Protein AF-A0A539CRR5-F1 (afdb_monomer_lite)

Sequence (162 aa):
MGPRPGDHMVDWEDTEATISNLICDEVAFLRNACMSGNAELRLIEVQRSRAKYGMLNEAQELVEVQASLKAKIAEIHRLEGQLALLRSGQPAKVDRPLHTRQRRTLLTIIAALCAHAGIDYKARGAAQRIRSAAELVGAPIDDDTIDKVLKEIPDALETRMK

pLDDT: mean 81.06, std 13.87, range [52.41, 96.0]

Structure (mmCIF, N/CA/C/O backbone):
data_AF-A0A539CRR5-F1
#
_entry.id   AF-A0A539CRR5-F1
#
loop_
_atom_site.group_PDB
_atom_site.id
_atom_site.type_symbol
_atom_site.label_atom_id
_atom_site.label_alt_id
_atom_site.label_comp_id
_atom_site.label_asym_id
_atom_site.label_entity_id
_atom_site.label_seq_id
_atom_site.pdbx_PDB_ins_code
_atom_site.Cartn_x
_atom_site.Cartn_y
_atom_site.Cartn_z
_atom_site.occupancy
_atom_site.B_iso_or_equiv
_atom_site.auth_seq_id
_atom_site.auth_comp_id
_atom_site.auth_asym_id
_atom_site.auth_atom_id
_atom_site.pdbx_PDB_model_num
ATOM 1 N N . MET A 1 1 ? 54.367 -35.054 -33.339 1.00 55.84 1 MET A N 1
ATOM 2 C CA . MET A 1 1 ? 54.805 -34.719 -34.710 1.00 55.84 1 MET A CA 1
ATOM 3 C C . MET A 1 1 ? 54.190 -33.375 -35.045 1.00 55.84 1 MET A C 1
ATOM 5 O O . MET A 1 1 ? 52.974 -33.282 -34.985 1.00 55.84 1 MET A O 1
ATOM 9 N N . GLY A 1 2 ? 55.005 -32.338 -35.247 1.00 71.00 2 GLY A N 1
ATOM 10 C CA . GLY A 1 2 ? 54.516 -31.026 -35.687 1.00 71.00 2 GLY A CA 1
ATOM 11 C C . GLY A 1 2 ? 54.256 -31.008 -37.198 1.00 71.00 2 GLY A C 1
ATOM 12 O O . GLY A 1 2 ? 54.746 -31.915 -37.881 1.00 71.00 2 GLY A O 1
ATOM 13 N N . PRO A 1 3 ? 53.498 -30.018 -37.704 1.00 70.25 3 PRO A N 1
ATOM 14 C CA . PRO A 1 3 ? 53.257 -29.866 -39.136 1.00 70.25 3 PRO A CA 1
ATOM 15 C C . PRO A 1 3 ? 54.593 -29.760 -39.875 1.00 70.25 3 PRO A C 1
ATOM 17 O O . PRO A 1 3 ? 55.529 -29.093 -39.418 1.00 70.25 3 PRO A O 1
ATOM 20 N N . ARG A 1 4 ? 54.717 -30.494 -40.982 1.00 77.81 4 ARG A N 1
ATOM 21 C CA . ARG A 1 4 ? 55.908 -30.435 -41.827 1.00 77.81 4 ARG A CA 1
ATOM 22 C C . ARG A 1 4 ? 55.893 -29.107 -42.587 1.00 77.81 4 ARG A C 1
ATOM 24 O O . ARG A 1 4 ? 54.821 -28.613 -42.910 1.00 77.81 4 ARG A O 1
ATOM 31 N N . PRO A 1 5 ? 57.059 -28.539 -42.933 1.00 68.12 5 PRO A N 1
ATOM 32 C CA . PRO A 1 5 ? 57.128 -27.258 -43.640 1.00 68.12 5 PRO A CA 1
ATOM 33 C C . PRO A 1 5 ? 56.288 -27.174 -44.929 1.00 68.12 5 PRO A C 1
ATOM 35 O O . PRO A 1 5 ? 55.884 -26.082 -45.305 1.00 68.12 5 PRO A O 1
ATOM 38 N N . GLY A 1 6 ? 56.002 -28.307 -45.585 1.00 72.06 6 GLY A N 1
ATOM 39 C CA . GLY A 1 6 ? 55.122 -28.364 -46.758 1.00 72.06 6 GLY A CA 1
ATOM 40 C C . GLY A 1 6 ? 53.623 -28.284 -46.446 1.00 72.06 6 GLY A C 1
ATOM 41 O O . GLY A 1 6 ? 52.868 -27.838 -47.300 1.00 72.06 6 GLY A O 1
ATOM 42 N N . ASP A 1 7 ? 53.193 -28.644 -45.234 1.00 74.50 7 ASP A N 1
ATOM 43 C CA . ASP A 1 7 ? 51.773 -28.672 -44.852 1.00 74.50 7 ASP A CA 1
ATOM 44 C C . ASP A 1 7 ? 51.190 -27.244 -44.816 1.00 74.50 7 ASP A C 1
ATOM 46 O O . ASP A 1 7 ? 50.080 -27.004 -45.272 1.00 74.50 7 ASP A O 1
ATOM 50 N N . HIS A 1 8 ? 51.990 -26.259 -44.390 1.00 74.50 8 HIS A N 1
ATOM 51 C CA . HIS A 1 8 ? 51.596 -24.845 -44.394 1.00 74.50 8 HIS A CA 1
ATOM 52 C C . HIS A 1 8 ? 51.464 -24.238 -45.796 1.00 74.50 8 HIS A C 1
ATOM 54 O O . HIS A 1 8 ? 50.745 -23.256 -45.968 1.00 74.50 8 HIS A O 1
ATOM 60 N N . MET A 1 9 ? 52.178 -24.784 -46.784 1.00 74.31 9 MET A N 1
ATOM 61 C CA . MET A 1 9 ? 52.094 -24.312 -48.166 1.00 74.31 9 MET A CA 1
ATOM 62 C C . MET A 1 9 ? 50.816 -24.826 -48.825 1.00 74.31 9 MET A C 1
ATOM 64 O O . MET A 1 9 ? 50.134 -24.054 -49.485 1.00 74.31 9 MET A O 1
ATOM 68 N N . VAL A 1 10 ? 50.442 -26.078 -48.544 1.00 76.44 10 VAL A N 1
ATOM 69 C CA . VAL A 1 10 ? 49.169 -26.665 -48.986 1.00 76.44 10 VAL A CA 1
ATOM 70 C C . VAL A 1 10 ? 47.980 -25.920 -48.374 1.00 76.44 10 VAL A C 1
ATOM 72 O O . VAL A 1 10 ? 47.079 -25.523 -49.102 1.00 76.44 10 VAL A O 1
ATOM 75 N N . ASP A 1 11 ? 48.015 -25.623 -47.070 1.00 81.00 11 ASP A N 1
ATOM 76 C CA . ASP A 1 11 ? 46.954 -24.844 -46.411 1.00 81.00 11 ASP A CA 1
ATOM 77 C C . ASP A 1 11 ? 46.785 -23.448 -47.036 1.00 81.00 11 ASP A C 1
ATOM 79 O O . ASP A 1 11 ? 45.669 -22.937 -47.177 1.00 81.00 11 ASP A O 1
ATOM 83 N N . TRP A 1 12 ? 47.898 -22.808 -47.404 1.00 85.38 12 TRP A N 1
ATOM 84 C CA . TRP A 1 12 ? 47.876 -21.504 -48.055 1.00 85.38 12 TRP A CA 1
ATOM 85 C C . TRP A 1 12 ? 47.351 -21.593 -49.491 1.00 85.38 12 TRP A C 1
ATOM 87 O O . TRP A 1 12 ? 46.499 -20.786 -49.852 1.00 85.38 12 TRP A O 1
ATOM 97 N N . GLU A 1 13 ? 47.789 -22.583 -50.271 1.00 86.94 13 GLU A N 1
ATOM 98 C CA . GLU A 1 13 ? 47.313 -22.836 -51.637 1.00 86.94 13 GLU A CA 1
ATOM 99 C C . GLU A 1 13 ? 45.807 -23.136 -51.660 1.00 86.94 13 GLU A C 1
ATOM 101 O O . GLU A 1 13 ? 45.076 -22.573 -52.475 1.00 86.94 13 GLU A O 1
ATOM 106 N N . ASP A 1 14 ? 45.309 -23.938 -50.718 1.00 87.81 14 ASP A N 1
ATOM 107 C CA . ASP A 1 14 ? 43.881 -24.240 -50.585 1.00 87.81 14 ASP A CA 1
ATOM 108 C C . ASP A 1 14 ? 43.073 -22.999 -50.179 1.00 87.81 14 ASP A C 1
ATOM 110 O O . ASP A 1 14 ? 41.966 -22.755 -50.678 1.00 87.81 14 ASP A O 1
ATOM 114 N N . THR A 1 15 ? 43.633 -22.174 -49.291 1.00 87.44 15 THR A N 1
ATOM 115 C CA . THR A 1 15 ? 43.010 -20.911 -48.881 1.00 87.44 15 THR A CA 1
ATOM 116 C C . THR A 1 15 ? 42.986 -19.912 -50.037 1.00 87.44 15 THR A C 1
ATOM 118 O O . THR A 1 15 ? 41.960 -19.275 -50.279 1.00 87.44 15 THR A O 1
ATOM 121 N N . GLU A 1 16 ? 44.080 -19.796 -50.788 1.00 92.00 16 GLU A N 1
ATOM 122 C CA . GLU A 1 16 ? 44.180 -18.930 -51.961 1.00 92.00 16 GLU A CA 1
ATOM 123 C C . GLU A 1 16 ? 43.221 -19.390 -53.063 1.00 92.00 16 GLU A C 1
ATOM 125 O O . GLU A 1 16 ? 42.474 -18.572 -53.602 1.00 92.00 16 GLU A O 1
ATOM 130 N N . ALA A 1 17 ? 43.142 -20.696 -53.333 1.00 90.38 17 ALA A N 1
ATOM 131 C CA . ALA A 1 17 ? 42.183 -21.269 -54.271 1.00 90.38 17 ALA A CA 1
ATOM 132 C C . ALA A 1 17 ? 40.736 -20.993 -53.840 1.00 90.38 17 ALA A C 1
ATOM 134 O O . ALA A 1 17 ? 39.897 -20.619 -54.663 1.00 90.38 17 ALA A O 1
ATOM 135 N N . THR A 1 18 ? 40.441 -21.103 -52.543 1.00 91.31 18 THR A N 1
ATOM 136 C CA . THR A 1 18 ? 39.111 -20.809 -51.993 1.00 91.31 18 THR A CA 1
ATOM 137 C C . THR A 1 18 ? 38.743 -19.336 -52.160 1.00 91.31 18 THR A C 1
ATOM 139 O O . THR A 1 18 ? 37.645 -19.019 -52.620 1.00 91.31 18 THR A O 1
ATOM 142 N N . ILE A 1 19 ? 39.662 -18.425 -51.834 1.00 85.81 19 ILE A N 1
ATOM 143 C CA . ILE A 1 19 ? 39.460 -16.982 -52.004 1.00 85.81 19 ILE A CA 1
ATOM 144 C C . ILE A 1 19 ? 39.291 -16.638 -53.487 1.00 85.81 19 ILE A C 1
ATOM 146 O O . ILE A 1 19 ? 38.392 -15.877 -53.841 1.00 85.81 19 ILE A O 1
ATOM 150 N N . SER A 1 20 ? 40.115 -17.221 -54.356 1.00 90.88 20 SER A N 1
ATOM 151 C CA . SER A 1 20 ? 40.065 -16.989 -55.799 1.00 90.88 20 SER A CA 1
ATOM 152 C C . SER A 1 20 ? 38.723 -17.431 -56.389 1.00 90.88 20 SER A C 1
ATOM 154 O O . SER A 1 20 ? 38.073 -16.654 -57.087 1.00 90.88 20 SER A O 1
ATOM 156 N N . ASN A 1 21 ? 38.233 -18.616 -56.009 1.00 89.38 21 ASN A N 1
ATOM 157 C CA . ASN A 1 21 ? 36.915 -19.103 -56.421 1.00 89.38 21 ASN A CA 1
ATOM 158 C C . AS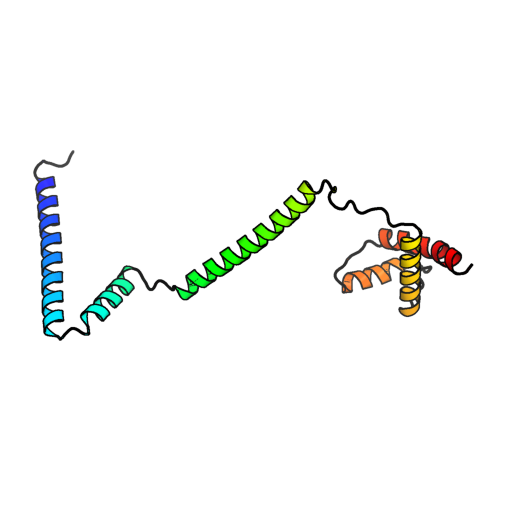N A 1 21 ? 35.782 -18.18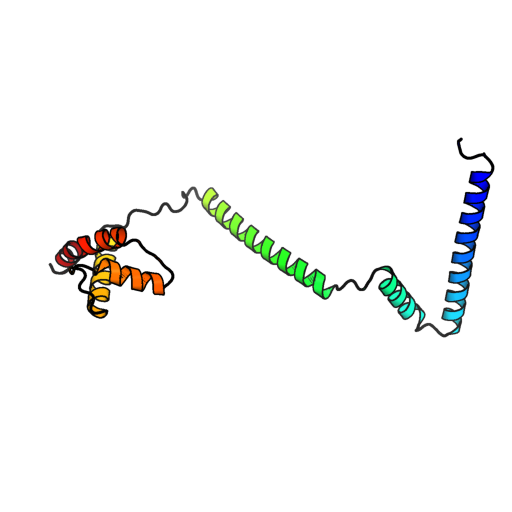9 -55.927 1.00 89.38 21 ASN A C 1
ATOM 160 O O . ASN A 1 21 ? 34.909 -17.826 -56.712 1.00 89.38 21 ASN A O 1
ATOM 164 N N . LEU A 1 22 ? 35.831 -17.735 -54.669 1.00 86.62 22 LEU A N 1
ATOM 165 C CA . LEU A 1 22 ? 34.843 -16.795 -54.121 1.00 86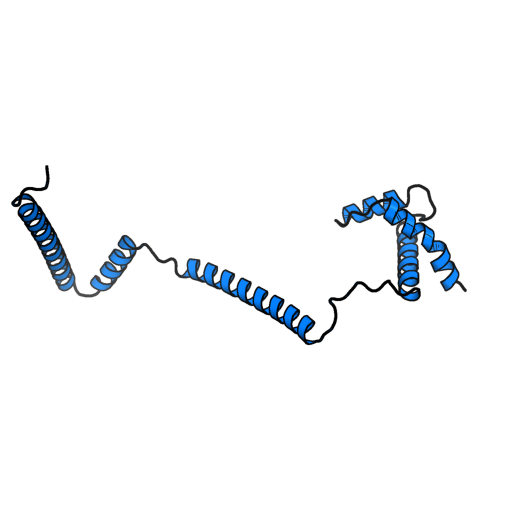.62 22 LEU A CA 1
ATOM 166 C C . LEU A 1 22 ? 34.809 -15.467 -54.889 1.00 86.62 22 LEU A C 1
ATOM 168 O O . LEU A 1 22 ? 33.735 -14.920 -55.138 1.00 86.62 22 LEU A O 1
ATOM 172 N N . ILE A 1 23 ? 35.975 -14.946 -55.275 1.00 85.06 23 ILE A N 1
ATOM 173 C CA . ILE A 1 23 ? 36.074 -13.715 -56.065 1.00 85.06 23 ILE A CA 1
ATOM 174 C C . ILE A 1 23 ? 35.528 -13.945 -57.477 1.00 85.06 23 ILE A C 1
ATOM 176 O O . ILE A 1 23 ? 34.786 -13.104 -57.986 1.00 85.06 23 ILE A O 1
ATOM 180 N N . CYS A 1 24 ? 35.857 -15.072 -58.111 1.00 86.00 24 CYS A N 1
ATOM 181 C CA . CYS A 1 24 ? 35.342 -15.418 -59.434 1.00 86.00 24 CYS A CA 1
ATOM 182 C C . CYS A 1 24 ? 33.814 -15.550 -59.442 1.00 86.00 24 CYS A C 1
ATOM 184 O O . CYS A 1 24 ? 33.170 -14.999 -60.340 1.00 86.00 24 CYS A O 1
ATOM 186 N N . ASP A 1 25 ? 33.236 -16.196 -58.430 1.00 83.62 25 ASP A N 1
ATOM 187 C CA . ASP A 1 25 ? 31.786 -16.332 -58.274 1.00 83.62 25 ASP A CA 1
ATOM 188 C C . ASP A 1 25 ? 31.111 -14.968 -58.072 1.00 83.62 25 ASP A C 1
ATOM 190 O O . ASP A 1 25 ? 30.109 -14.665 -58.725 1.00 83.62 25 ASP A O 1
ATOM 194 N N . GLU A 1 26 ? 31.686 -14.103 -57.230 1.00 78.69 26 GLU A N 1
ATOM 195 C CA . GLU A 1 26 ? 31.164 -12.755 -56.987 1.00 78.69 26 GLU A CA 1
ATOM 196 C C . GLU A 1 26 ? 31.232 -11.886 -58.254 1.00 78.69 26 GLU A C 1
ATOM 198 O O . GLU A 1 26 ? 30.270 -11.196 -58.593 1.00 78.69 26 GLU A O 1
ATOM 203 N N . VAL A 1 27 ? 32.331 -11.950 -59.013 1.00 80.31 27 VAL A N 1
ATOM 204 C CA . VAL A 1 27 ? 32.485 -11.202 -60.272 1.00 80.31 27 VAL A CA 1
ATOM 205 C C . VAL A 1 27 ? 31.520 -11.710 -61.345 1.00 80.31 27 VAL A C 1
ATOM 207 O O . VAL A 1 27 ? 30.923 -10.899 -62.060 1.00 80.31 27 VAL A O 1
ATOM 210 N N . ALA A 1 28 ? 31.334 -13.027 -61.466 1.00 78.44 28 ALA A N 1
ATOM 211 C CA . ALA A 1 28 ? 30.376 -13.617 -62.399 1.00 78.44 28 ALA A CA 1
ATOM 212 C C . ALA A 1 28 ? 28.935 -13.217 -62.049 1.00 78.44 28 ALA A C 1
ATOM 214 O O . ALA A 1 28 ? 28.163 -12.825 -62.930 1.00 78.44 28 ALA A O 1
ATOM 215 N N . PHE A 1 29 ? 28.600 -13.242 -60.759 1.00 76.62 29 PHE A N 1
ATOM 216 C CA . PHE A 1 29 ? 27.315 -12.792 -60.242 1.00 76.62 29 PHE A CA 1
ATOM 217 C C . PHE A 1 29 ? 27.069 -11.304 -60.541 1.00 76.62 29 PHE A C 1
ATOM 219 O O . PHE A 1 29 ? 26.058 -10.961 -61.157 1.00 76.62 29 PHE A O 1
ATOM 226 N N . LEU A 1 30 ? 28.013 -10.421 -60.193 1.00 71.38 30 LEU A N 1
ATOM 227 C CA . LEU A 1 30 ? 27.899 -8.978 -60.431 1.00 71.38 30 LEU A CA 1
ATOM 228 C C . LEU A 1 30 ? 27.819 -8.643 -61.923 1.00 71.38 30 LEU A C 1
ATOM 230 O O . LEU A 1 30 ? 27.054 -7.765 -62.318 1.00 71.38 30 LEU A O 1
ATOM 234 N N . ARG A 1 31 ? 28.559 -9.360 -62.777 1.00 75.00 31 ARG A N 1
ATOM 235 C CA . ARG A 1 31 ? 28.482 -9.185 -64.232 1.00 75.00 31 ARG A CA 1
ATOM 236 C C . ARG A 1 31 ? 27.101 -9.568 -64.765 1.00 75.00 31 ARG A C 1
ATOM 238 O O . ARG A 1 31 ? 26.528 -8.789 -65.523 1.00 75.00 31 ARG A O 1
ATOM 245 N N . ASN A 1 32 ? 26.554 -10.713 -64.361 1.00 69.75 32 ASN A N 1
ATOM 246 C CA . ASN A 1 32 ? 25.208 -11.123 -64.771 1.00 69.75 32 ASN A CA 1
ATOM 247 C C . ASN A 1 32 ? 24.139 -10.136 -64.284 1.00 69.75 32 ASN A C 1
ATOM 249 O O . ASN A 1 32 ? 23.241 -9.782 -65.043 1.00 69.75 32 ASN A O 1
ATOM 253 N N . ALA A 1 33 ? 24.282 -9.627 -63.063 1.00 63.25 33 ALA A N 1
ATOM 254 C CA . ALA A 1 33 ? 23.349 -8.677 -62.472 1.00 63.25 33 ALA A CA 1
ATOM 255 C C . ALA A 1 33 ? 23.445 -7.256 -63.076 1.00 63.25 33 ALA A C 1
ATOM 257 O O . ALA A 1 33 ? 22.443 -6.550 -63.192 1.00 63.25 33 ALA A O 1
ATOM 258 N N . CYS A 1 34 ? 24.629 -6.832 -63.530 1.00 59.47 34 CYS A N 1
ATOM 259 C CA . CYS A 1 34 ? 24.789 -5.610 -64.325 1.00 59.47 34 CYS A CA 1
ATOM 260 C C . CYS A 1 34 ? 24.153 -5.746 -65.717 1.00 59.47 34 CYS A C 1
ATOM 262 O O . CYS A 1 34 ? 23.592 -4.780 -66.233 1.00 59.47 34 CYS A O 1
ATOM 264 N N . MET A 1 35 ? 24.215 -6.940 -66.314 1.00 64.56 35 MET A N 1
ATOM 265 C CA . MET A 1 35 ? 23.632 -7.224 -67.629 1.00 64.56 35 MET A CA 1
ATOM 266 C C . MET A 1 35 ? 22.098 -7.348 -67.597 1.00 64.56 35 MET A C 1
ATOM 268 O O . MET A 1 35 ? 21.465 -7.080 -68.615 1.00 64.56 35 MET A O 1
ATOM 272 N N . SER A 1 36 ? 21.487 -7.697 -66.456 1.00 63.53 36 SER A N 1
ATOM 273 C CA . SER A 1 36 ? 20.024 -7.811 -66.303 1.00 63.53 36 SER A CA 1
ATOM 274 C C . SER A 1 36 ? 19.303 -6.493 -65.977 1.00 63.53 36 SER A C 1
ATOM 276 O O . SER A 1 36 ? 18.077 -6.465 -65.914 1.00 63.53 36 SER A O 1
ATOM 278 N N . GLY A 1 37 ? 20.031 -5.376 -65.849 1.00 57.94 37 GLY A N 1
ATOM 279 C CA . GLY A 1 37 ? 19.443 -4.039 -65.728 1.00 57.94 37 GLY A CA 1
ATOM 280 C C . GLY A 1 37 ? 19.026 -3.656 -64.303 1.00 57.94 37 GLY A C 1
ATOM 281 O O . GLY A 1 37 ? 17.847 -3.618 -63.986 1.00 57.94 37 GLY A O 1
ATOM 282 N N . ASN A 1 38 ? 20.016 -3.308 -63.471 1.00 59.56 38 ASN A N 1
ATOM 283 C CA . ASN A 1 38 ? 20.057 -2.335 -62.353 1.00 59.56 38 ASN A CA 1
ATOM 284 C C . ASN A 1 38 ? 18.917 -2.171 -61.310 1.00 59.56 38 ASN A C 1
ATOM 286 O O . ASN A 1 38 ? 19.116 -1.426 -60.350 1.00 59.56 38 ASN A O 1
ATOM 290 N N . ALA A 1 39 ? 17.775 -2.851 -61.393 1.00 55.94 39 ALA A N 1
ATOM 291 C CA . ALA A 1 39 ? 16.751 -2.841 -60.340 1.00 55.94 39 ALA A CA 1
ATOM 292 C C . ALA A 1 39 ? 16.937 -3.992 -59.332 1.00 55.94 39 ALA A C 1
ATOM 294 O O . ALA A 1 39 ? 16.592 -3.861 -58.158 1.00 55.94 39 ALA A O 1
ATOM 295 N N . GLU A 1 40 ? 17.533 -5.103 -59.768 1.00 57.59 40 GLU A N 1
ATOM 296 C CA . GLU A 1 40 ? 17.636 -6.324 -58.963 1.00 57.59 40 GLU A CA 1
ATOM 297 C C . GLU A 1 40 ? 18.843 -6.346 -58.023 1.00 57.59 40 GLU A C 1
ATOM 299 O O . GLU A 1 40 ? 18.765 -6.974 -56.978 1.00 57.59 40 GLU A O 1
ATOM 304 N N . LEU A 1 41 ? 19.926 -5.615 -58.311 1.00 58.81 41 LEU A N 1
ATOM 305 C CA . LEU A 1 41 ? 21.149 -5.647 -57.491 1.00 58.81 41 LEU A CA 1
ATOM 306 C C . LEU A 1 41 ? 20.908 -5.232 -56.035 1.00 58.81 41 LEU A C 1
ATOM 308 O O . LEU A 1 41 ? 21.312 -5.945 -55.121 1.00 58.81 41 LEU A O 1
ATOM 312 N N . ARG A 1 42 ? 20.170 -4.137 -55.806 1.00 59.94 42 ARG A N 1
ATOM 313 C CA . ARG A 1 42 ? 19.782 -3.731 -54.443 1.00 59.94 42 ARG A CA 1
ATOM 31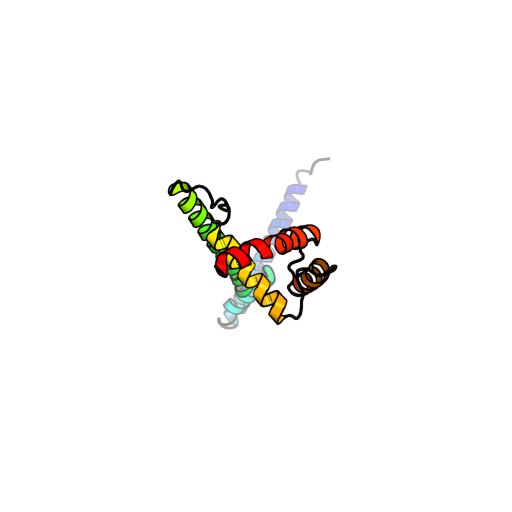4 C C . ARG A 1 42 ? 18.848 -4.746 -53.796 1.00 59.94 42 ARG A C 1
ATOM 316 O O . ARG A 1 42 ? 18.937 -4.978 -52.597 1.00 59.94 42 ARG A O 1
ATOM 323 N N . LEU A 1 43 ? 17.949 -5.347 -54.575 1.00 60.78 43 LEU A N 1
ATOM 324 C CA . LEU A 1 43 ? 17.014 -6.344 -54.067 1.00 60.78 43 LEU A CA 1
ATOM 325 C C . LEU A 1 43 ? 17.754 -7.621 -53.650 1.00 60.78 43 LEU A C 1
ATOM 327 O O . LEU A 1 43 ? 17.459 -8.168 -52.592 1.00 60.78 43 LEU A O 1
ATOM 331 N N . ILE A 1 44 ? 18.744 -8.053 -54.432 1.00 64.88 44 ILE A N 1
ATOM 332 C CA . ILE A 1 44 ? 19.553 -9.237 -54.152 1.00 64.88 44 ILE A CA 1
ATOM 333 C C . ILE A 1 44 ? 20.529 -8.969 -53.005 1.00 64.88 44 ILE A C 1
ATOM 335 O O . ILE A 1 44 ? 20.687 -9.827 -52.148 1.00 64.88 44 ILE A O 1
ATOM 339 N N . GLU A 1 45 ? 21.125 -7.781 -52.904 1.00 66.06 45 GLU A N 1
ATOM 340 C CA . GLU A 1 45 ? 21.960 -7.399 -51.757 1.00 66.06 45 GLU A CA 1
ATOM 341 C C . GLU A 1 45 ? 21.146 -7.353 -50.453 1.00 66.06 45 GLU A C 1
ATOM 343 O O . GLU A 1 45 ? 21.574 -7.886 -49.425 1.00 66.06 45 GLU A O 1
ATOM 348 N N . VAL A 1 46 ? 19.920 -6.821 -50.507 1.00 63.53 46 VAL A N 1
ATOM 349 C CA . VAL A 1 46 ? 18.958 -6.864 -49.395 1.00 63.53 46 VAL A CA 1
ATOM 350 C C . VAL A 1 46 ? 18.547 -8.303 -49.073 1.00 63.53 46 VAL A C 1
ATOM 352 O O . VAL A 1 46 ? 18.495 -8.671 -47.901 1.00 63.53 46 VAL A O 1
ATOM 355 N N . GLN A 1 47 ? 18.289 -9.150 -50.072 1.00 68.25 47 GLN A N 1
ATOM 356 C CA . GLN A 1 47 ? 17.935 -10.559 -49.865 1.00 68.25 47 GLN A CA 1
ATOM 357 C C . GLN A 1 47 ? 19.106 -11.390 -49.321 1.00 68.25 47 GLN A C 1
ATOM 359 O O . GLN A 1 47 ? 18.899 -12.194 -48.417 1.00 68.25 47 GLN A O 1
ATOM 364 N N . ARG A 1 48 ? 20.335 -11.165 -49.796 1.00 66.44 48 ARG A N 1
ATOM 365 C CA . ARG A 1 48 ? 21.567 -11.806 -49.309 1.00 66.44 48 ARG A CA 1
ATOM 366 C C . ARG A 1 48 ? 21.864 -11.377 -47.878 1.00 66.44 48 ARG A C 1
ATOM 368 O O . ARG A 1 48 ? 22.186 -12.222 -47.050 1.00 66.44 48 ARG A O 1
ATOM 375 N N . SER A 1 49 ? 21.685 -10.093 -47.566 1.00 63.28 49 SER A N 1
ATOM 376 C CA . SER A 1 49 ? 21.805 -9.572 -46.200 1.00 63.28 49 SER A CA 1
ATOM 377 C C . SER A 1 49 ? 20.751 -10.190 -45.275 1.00 63.28 49 SER A C 1
ATOM 379 O O . SER A 1 49 ? 21.096 -10.665 -44.196 1.00 63.28 49 SER A O 1
ATOM 381 N N . ARG A 1 50 ? 19.493 -10.300 -45.727 1.00 65.94 50 ARG A N 1
ATOM 382 C CA . ARG A 1 50 ? 18.410 -10.989 -44.998 1.00 65.94 50 ARG A CA 1
ATOM 383 C C . ARG A 1 50 ? 18.673 -12.482 -44.800 1.00 65.94 50 ARG A C 1
ATOM 385 O O . ARG A 1 50 ? 18.356 -13.010 -43.743 1.00 65.94 50 ARG A O 1
ATOM 392 N N . ALA A 1 51 ? 19.240 -13.165 -45.792 1.00 65.12 51 ALA A N 1
ATOM 393 C CA . ALA A 1 51 ? 19.556 -14.589 -45.705 1.00 65.12 51 ALA A CA 1
ATOM 394 C C . ALA A 1 51 ? 20.769 -14.864 -44.801 1.00 65.12 51 ALA A C 1
ATOM 396 O O . ALA A 1 51 ? 20.800 -15.877 -44.110 1.00 65.12 51 ALA A O 1
ATOM 397 N N . LYS A 1 52 ? 21.759 -13.960 -44.790 1.00 63.25 52 LYS A N 1
ATOM 398 C CA . LYS A 1 52 ? 23.002 -14.102 -44.019 1.00 63.25 52 LYS A CA 1
ATOM 399 C C . LYS A 1 52 ? 22.859 -13.685 -42.554 1.00 63.25 52 LYS A C 1
ATOM 401 O O . LYS A 1 52 ? 23.499 -14.289 -41.700 1.00 63.25 52 LYS A O 1
ATOM 406 N N . TYR A 1 53 ? 22.043 -12.671 -42.267 1.00 62.06 53 TYR A N 1
ATOM 407 C CA . TYR A 1 53 ? 21.922 -12.080 -40.928 1.00 62.06 53 TYR A CA 1
ATOM 408 C C . TYR A 1 53 ? 20.513 -12.186 -40.323 1.00 62.06 53 TYR A C 1
ATOM 410 O O . TYR A 1 53 ? 20.309 -11.777 -39.185 1.00 62.06 53 TYR A O 1
ATOM 418 N N . GLY A 1 54 ? 19.545 -12.755 -41.050 1.00 60.31 54 GLY A N 1
ATOM 419 C CA . GLY A 1 54 ? 18.132 -12.707 -40.674 1.00 60.31 54 GLY A CA 1
ATOM 420 C C . GLY A 1 54 ? 17.514 -11.325 -40.922 1.00 60.31 54 GLY A C 1
ATOM 421 O O . GLY A 1 54 ? 18.202 -10.339 -41.187 1.00 60.31 54 GLY A O 1
ATOM 422 N N . MET A 1 55 ? 16.184 -11.235 -40.858 1.00 56.78 55 MET A N 1
ATOM 423 C CA . MET A 1 55 ? 15.518 -9.940 -40.707 1.00 56.78 55 MET A CA 1
ATOM 424 C C . MET A 1 55 ? 15.756 -9.484 -39.268 1.00 56.78 55 MET A C 1
ATOM 426 O O . MET A 1 55 ? 15.245 -10.127 -38.351 1.00 56.78 55 MET A O 1
ATOM 430 N N . LEU A 1 56 ? 16.480 -8.381 -39.059 1.00 53.38 56 LEU A N 1
ATOM 431 C CA . LEU A 1 56 ? 16.310 -7.627 -37.821 1.00 53.38 56 LEU A CA 1
ATOM 432 C C . LEU A 1 56 ? 14.845 -7.220 -37.801 1.00 53.38 56 LEU A C 1
ATOM 434 O O . LEU A 1 56 ? 14.387 -6.453 -38.653 1.00 53.38 56 LEU A O 1
ATOM 438 N N . ASN A 1 57 ? 14.078 -7.813 -36.894 1.00 58.25 57 ASN A N 1
ATOM 439 C CA . ASN A 1 57 ? 12.699 -7.423 -36.706 1.00 58.25 57 ASN A CA 1
ATOM 440 C C . ASN A 1 57 ? 12.746 -6.117 -35.909 1.00 58.25 57 ASN A C 1
ATOM 442 O O . ASN A 1 57 ? 12.480 -6.103 -34.711 1.00 58.25 57 ASN A O 1
ATOM 446 N N . GLU A 1 58 ? 13.162 -5.031 -36.572 1.00 55.91 58 GLU A N 1
ATOM 447 C CA . GLU A 1 58 ? 13.376 -3.706 -35.977 1.00 55.91 58 GLU A CA 1
ATOM 448 C C . GLU A 1 58 ? 12.150 -3.284 -35.165 1.00 55.91 58 GLU A C 1
ATOM 450 O O . GLU A 1 58 ? 12.281 -2.705 -34.096 1.00 55.91 58 GLU A O 1
ATOM 455 N N . ALA A 1 59 ? 10.949 -3.659 -35.615 1.00 58.72 59 ALA A N 1
ATOM 456 C CA . ALA A 1 59 ? 9.705 -3.420 -34.896 1.00 58.72 59 ALA A CA 1
ATOM 457 C C . ALA A 1 59 ? 9.620 -4.154 -33.543 1.00 58.72 59 ALA A C 1
ATOM 459 O O . ALA A 1 59 ? 9.084 -3.603 -32.587 1.00 58.72 59 ALA A O 1
ATOM 460 N N . GLN A 1 60 ? 10.130 -5.382 -33.446 1.00 59.66 60 GLN A N 1
ATOM 461 C CA . GLN A 1 60 ? 10.040 -6.215 -32.246 1.00 59.66 60 GLN A CA 1
ATOM 462 C C . GLN A 1 60 ? 11.133 -5.852 -31.231 1.00 59.66 60 GLN A C 1
ATOM 464 O O . GLN A 1 60 ? 10.838 -5.693 -30.048 1.00 59.66 60 GLN A O 1
ATOM 469 N N . GLU A 1 61 ? 12.353 -5.582 -31.701 1.00 61.66 61 GLU A N 1
ATOM 470 C CA . GLU A 1 61 ? 13.438 -5.060 -30.860 1.00 61.66 61 GLU A CA 1
ATOM 471 C C . GLU A 1 61 ? 13.131 -3.638 -30.357 1.00 61.66 61 GLU A C 1
ATOM 473 O O . GLU A 1 61 ? 13.375 -3.319 -29.193 1.00 61.66 61 GLU A O 1
ATOM 478 N N . LEU A 1 62 ? 12.505 -2.785 -31.180 1.00 72.00 62 LEU A N 1
ATOM 479 C CA . LEU A 1 62 ? 12.083 -1.442 -30.766 1.00 72.00 62 LEU A CA 1
ATOM 480 C C . LEU A 1 62 ? 11.024 -1.486 -29.656 1.00 72.00 62 LEU A C 1
ATOM 482 O O . LEU A 1 62 ? 11.053 -0.643 -28.761 1.00 72.00 62 LEU A O 1
ATOM 486 N N . VAL A 1 63 ? 10.114 -2.465 -29.675 1.00 75.25 63 VAL A N 1
ATOM 487 C CA . VAL A 1 63 ? 9.109 -2.654 -28.613 1.00 75.25 63 VAL A CA 1
ATOM 488 C C . VAL A 1 63 ? 9.774 -3.034 -27.290 1.00 75.25 63 VAL A C 1
ATOM 490 O O . VAL A 1 63 ? 9.426 -2.473 -26.248 1.00 75.25 63 VAL A O 1
ATOM 493 N N . GLU A 1 64 ? 10.762 -3.927 -27.316 1.00 79.44 64 GLU A N 1
ATOM 494 C CA . GLU A 1 64 ? 11.522 -4.314 -26.123 1.00 79.44 64 GLU A CA 1
ATOM 495 C C . GLU A 1 64 ? 12.351 -3.148 -25.572 1.00 79.44 64 GLU A C 1
ATOM 497 O O . GLU A 1 64 ? 12.329 -2.873 -24.367 1.00 79.44 64 GLU A O 1
ATOM 502 N N . VAL A 1 65 ? 13.012 -2.389 -26.449 1.00 82.94 65 VAL A N 1
ATOM 503 C CA . VAL A 1 65 ? 13.758 -1.180 -26.072 1.00 82.94 65 VAL A CA 1
ATOM 504 C C . VAL A 1 65 ? 12.822 -0.114 -25.497 1.00 82.94 65 VAL A C 1
ATOM 506 O O . VAL A 1 65 ? 13.144 0.499 -24.479 1.00 82.94 65 VAL A O 1
ATOM 509 N N . GLN A 1 66 ? 11.632 0.078 -26.074 1.00 83.88 66 GLN A N 1
ATOM 510 C CA . GLN A 1 66 ? 10.620 0.995 -25.543 1.00 83.88 66 GLN A CA 1
ATOM 511 C C . GLN A 1 66 ? 10.093 0.554 -24.174 1.00 83.88 66 GLN A C 1
ATOM 513 O O . GLN A 1 66 ? 9.904 1.398 -23.294 1.00 83.88 66 GLN A O 1
ATOM 518 N N . ALA A 1 67 ? 9.859 -0.743 -23.969 1.00 85.12 67 ALA A N 1
ATOM 519 C CA . ALA A 1 67 ? 9.442 -1.282 -22.677 1.00 85.12 67 ALA A CA 1
ATOM 520 C C . ALA A 1 67 ? 10.537 -1.089 -21.614 1.00 85.12 67 ALA A C 1
ATOM 522 O O . ALA A 1 67 ? 10.260 -0.599 -20.518 1.00 85.12 67 ALA A O 1
ATOM 523 N N . SER A 1 68 ? 11.790 -1.383 -21.969 1.00 89.44 68 SER A N 1
ATOM 524 C CA . SER A 1 68 ? 12.964 -1.182 -21.113 1.00 89.44 68 SER A CA 1
ATOM 525 C C . SER A 1 68 ? 13.166 0.293 -20.749 1.00 89.44 68 SER A C 1
ATOM 527 O O . SER A 1 68 ? 13.372 0.629 -19.580 1.00 89.44 68 SER A O 1
ATOM 529 N N . LEU A 1 69 ? 13.019 1.203 -21.718 1.00 89.62 69 LEU A N 1
ATOM 530 C CA . LEU A 1 69 ? 13.110 2.644 -21.489 1.00 89.62 69 LEU A CA 1
ATOM 531 C C . LEU A 1 69 ? 12.005 3.136 -20.545 1.00 89.62 69 LEU A C 1
ATOM 533 O O . LEU A 1 69 ? 12.294 3.860 -19.595 1.00 89.62 69 LEU A O 1
ATOM 537 N N . LYS A 1 70 ? 10.753 2.706 -20.752 1.00 93.56 70 LYS A N 1
ATOM 538 C CA . LYS A 1 70 ? 9.630 3.043 -19.860 1.00 93.56 70 LYS A CA 1
ATOM 539 C C . LYS A 1 70 ? 9.867 2.552 -18.430 1.00 93.56 70 LYS A C 1
ATOM 541 O O . LYS A 1 70 ? 9.617 3.302 -17.489 1.00 93.56 70 LYS A O 1
ATOM 546 N N . ALA A 1 71 ? 10.390 1.337 -18.263 1.00 92.69 71 ALA A N 1
ATOM 547 C CA . ALA A 1 71 ? 10.734 0.796 -16.950 1.00 92.69 71 ALA A CA 1
ATOM 548 C C . ALA A 1 71 ? 11.841 1.616 -16.264 1.00 92.69 71 ALA A C 1
ATOM 550 O O . ALA A 1 71 ? 11.723 1.953 -15.087 1.00 92.69 71 ALA A O 1
ATOM 551 N N . LYS A 1 72 ? 12.884 2.009 -17.007 1.00 93.44 72 LYS A N 1
ATOM 552 C CA . LYS A 1 72 ? 13.953 2.870 -16.479 1.00 93.44 72 LYS A CA 1
ATOM 553 C C . LYS A 1 72 ? 13.453 4.265 -16.101 1.00 93.44 72 LYS A C 1
ATOM 555 O O . LYS A 1 72 ? 13.866 4.780 -15.070 1.00 93.44 72 LYS A O 1
ATOM 560 N N . ILE A 1 73 ? 12.548 4.857 -16.881 1.00 93.06 73 ILE A N 1
ATOM 561 C CA . ILE A 1 73 ? 11.925 6.150 -16.554 1.00 93.06 73 ILE A CA 1
ATOM 562 C C . ILE A 1 73 ? 11.107 6.050 -15.259 1.00 93.06 73 ILE A C 1
ATOM 564 O O . ILE A 1 73 ? 11.216 6.917 -14.395 1.00 93.06 73 ILE A O 1
ATOM 568 N N . ALA A 1 74 ? 10.327 4.979 -15.088 1.00 91.81 74 ALA A N 1
ATOM 569 C CA . ALA A 1 74 ? 9.578 4.752 -13.852 1.00 91.81 74 ALA A CA 1
ATOM 570 C C . ALA A 1 74 ? 10.508 4.634 -12.632 1.00 91.81 74 ALA A C 1
ATOM 572 O O . ALA A 1 74 ? 10.225 5.200 -11.575 1.00 91.81 74 ALA A O 1
ATOM 573 N N . GLU A 1 75 ? 11.642 3.954 -12.796 1.00 94.31 75 GLU A N 1
ATOM 574 C CA . GLU A 1 75 ? 12.647 3.820 -11.744 1.00 94.31 75 GLU A CA 1
ATOM 575 C C . GLU A 1 75 ? 13.343 5.151 -11.419 1.00 94.31 75 GLU A C 1
ATOM 577 O O . GLU A 1 75 ? 13.549 5.461 -10.246 1.00 94.31 75 GLU A O 1
ATOM 582 N N . ILE A 1 76 ? 13.635 5.981 -12.426 1.00 93.50 76 ILE A N 1
ATOM 583 C CA . ILE A 1 76 ? 14.164 7.340 -12.223 1.00 93.50 76 ILE A CA 1
ATOM 584 C C . ILE A 1 76 ? 13.189 8.165 -11.382 1.00 93.50 76 ILE A C 1
ATOM 586 O O . ILE A 1 76 ? 13.595 8.703 -10.355 1.00 93.50 76 ILE A O 1
ATOM 590 N N . HIS A 1 77 ? 11.900 8.190 -11.730 1.00 93.88 77 HIS A N 1
ATOM 591 C CA . HIS A 1 77 ? 10.899 8.915 -10.941 1.00 93.88 77 HIS A CA 1
ATOM 592 C C . HIS A 1 77 ? 10.802 8.397 -9.496 1.00 93.88 77 HIS A C 1
ATOM 594 O O . HIS A 1 77 ? 10.654 9.181 -8.555 1.00 93.88 77 HIS A O 1
ATOM 600 N N . ARG A 1 78 ? 10.915 7.076 -9.293 1.00 93.69 78 ARG A N 1
ATOM 601 C CA . ARG A 1 78 ? 10.936 6.468 -7.953 1.00 93.69 78 ARG A CA 1
ATOM 602 C C . ARG A 1 78 ? 12.127 6.978 -7.138 1.00 93.69 78 ARG A C 1
ATOM 604 O O . ARG A 1 78 ? 11.955 7.378 -5.985 1.00 93.69 78 ARG A O 1
ATOM 611 N N . LEU A 1 79 ? 13.320 6.973 -7.730 1.00 92.19 79 LEU A N 1
ATOM 612 C CA . LEU A 1 79 ? 14.554 7.433 -7.093 1.00 92.19 79 LEU A CA 1
ATOM 613 C C . LEU A 1 79 ? 14.535 8.940 -6.830 1.00 92.19 79 LEU A C 1
ATOM 615 O O . LEU A 1 79 ? 14.948 9.373 -5.758 1.00 92.19 79 LEU A O 1
ATOM 619 N N . GLU A 1 80 ? 14.002 9.740 -7.750 1.00 91.44 80 GLU A N 1
ATOM 620 C CA . GLU A 1 80 ? 13.813 11.180 -7.563 1.00 91.44 80 GLU A CA 1
ATOM 621 C C . GLU A 1 80 ? 12.882 11.479 -6.385 1.00 91.44 80 GLU A C 1
ATOM 623 O O . GLU A 1 80 ? 13.199 12.335 -5.559 1.00 91.44 80 GLU A O 1
ATOM 628 N N . GLY A 1 81 ? 11.790 10.723 -6.232 1.00 85.19 81 GLY A N 1
ATOM 629 C CA . GLY A 1 81 ? 10.912 10.818 -5.063 1.00 85.19 81 GLY A CA 1
ATOM 630 C C . GLY A 1 81 ? 11.630 10.475 -3.753 1.00 85.19 81 GLY A C 1
ATOM 631 O O . GLY A 1 81 ? 11.489 11.187 -2.757 1.00 85.19 81 GLY A O 1
ATOM 632 N N . GLN A 1 82 ? 12.457 9.425 -3.754 1.00 84.94 82 GLN A N 1
ATOM 633 C CA . GLN A 1 82 ? 13.278 9.055 -2.595 1.00 84.94 82 GLN A CA 1
ATOM 634 C C . GLN A 1 82 ? 14.321 10.127 -2.258 1.00 84.94 82 GLN A C 1
ATOM 636 O O . GLN A 1 82 ? 14.492 10.477 -1.091 1.00 84.94 82 GLN A O 1
ATOM 641 N N . LEU A 1 83 ? 14.981 10.693 -3.268 1.00 85.44 83 LEU A N 1
ATOM 642 C CA . LEU A 1 83 ? 15.945 11.775 -3.091 1.00 85.44 83 LEU A CA 1
ATOM 643 C C . LEU A 1 83 ? 15.272 13.061 -2.605 1.00 85.44 83 LEU A C 1
ATOM 645 O O . LEU A 1 83 ? 15.844 13.744 -1.761 1.00 85.44 83 LEU A O 1
ATOM 649 N N . ALA A 1 84 ? 14.068 13.384 -3.078 1.00 83.81 84 ALA A N 1
ATOM 650 C CA . ALA A 1 84 ? 13.293 14.524 -2.593 1.00 83.81 84 ALA A CA 1
ATOM 651 C C . ALA A 1 84 ? 12.922 14.368 -1.108 1.00 83.81 84 ALA A C 1
ATOM 653 O O . ALA A 1 84 ? 13.072 15.312 -0.329 1.00 83.81 84 ALA A O 1
ATOM 654 N N . LEU A 1 85 ? 12.523 13.162 -0.691 1.00 69.75 85 LEU A N 1
ATOM 655 C CA . LEU A 1 85 ? 12.258 12.835 0.713 1.00 69.75 85 LEU A CA 1
ATOM 656 C C . LEU A 1 85 ? 13.521 12.996 1.569 1.00 69.75 85 LEU A C 1
ATOM 658 O O . LEU A 1 85 ? 13.491 13.723 2.560 1.00 69.75 85 LEU A O 1
ATOM 662 N N . LEU A 1 86 ? 14.648 12.417 1.141 1.00 74.50 86 LEU A N 1
ATOM 663 C CA . LEU A 1 86 ? 15.927 12.505 1.857 1.00 74.50 86 LEU A CA 1
ATOM 664 C C . LEU A 1 86 ? 16.457 13.945 1.942 1.00 74.50 86 LEU A C 1
ATOM 666 O O . LEU A 1 86 ? 16.916 14.370 2.999 1.00 74.50 86 LEU A O 1
ATOM 670 N N . ARG A 1 87 ? 16.361 14.719 0.853 1.00 75.25 87 ARG A N 1
ATOM 671 C CA . ARG A 1 87 ? 16.806 16.123 0.799 1.00 75.25 87 ARG A CA 1
ATOM 672 C C . ARG A 1 87 ? 15.941 17.060 1.639 1.00 75.25 87 ARG A C 1
ATOM 674 O O . ARG A 1 87 ? 16.449 18.067 2.117 1.00 75.25 87 ARG A O 1
ATOM 681 N N . SER A 1 88 ? 14.662 16.742 1.833 1.00 68.38 88 SER A N 1
ATOM 682 C CA . SER A 1 88 ? 13.760 17.546 2.668 1.00 68.38 88 SER A CA 1
ATOM 683 C C . SER A 1 88 ? 13.935 17.314 4.175 1.00 68.38 88 SER A C 1
ATOM 685 O O . SER A 1 88 ? 13.295 18.002 4.969 1.00 68.38 88 SER A O 1
ATOM 687 N N . GLY A 1 89 ? 14.770 16.349 4.589 1.00 59.81 89 GLY A N 1
ATOM 688 C CA . GLY A 1 89 ? 14.984 16.012 6.001 1.00 59.81 89 GLY A CA 1
ATOM 689 C C . GLY A 1 89 ? 13.732 15.480 6.710 1.00 59.81 89 GLY A C 1
ATOM 690 O O . GLY A 1 89 ? 13.738 15.321 7.930 1.00 59.81 89 GLY A O 1
ATOM 691 N N . GLN A 1 90 ? 12.651 15.207 5.972 1.00 55.31 90 GLN A N 1
ATOM 692 C CA . GLN A 1 90 ? 11.458 14.593 6.528 1.00 55.31 90 GLN A CA 1
ATOM 693 C C . GLN A 1 90 ? 11.719 13.094 6.688 1.00 55.31 90 GLN A C 1
ATOM 695 O O . GLN A 1 90 ? 11.999 12.421 5.692 1.00 55.31 90 GLN A O 1
ATOM 700 N N . PRO A 1 91 ? 11.629 12.538 7.911 1.00 52.41 91 PRO A N 1
ATOM 701 C CA . PRO A 1 91 ? 11.669 11.095 8.068 1.00 52.41 91 PRO A CA 1
ATOM 702 C C . PRO A 1 91 ? 10.536 10.495 7.230 1.00 52.41 91 PRO A C 1
ATOM 704 O O . PRO A 1 91 ? 9.449 11.079 7.147 1.00 52.41 91 PRO A O 1
ATOM 707 N N . ALA A 1 92 ? 10.800 9.344 6.598 1.00 55.16 92 ALA A N 1
ATOM 708 C CA . ALA A 1 92 ? 9.774 8.532 5.945 1.00 55.16 92 ALA A CA 1
ATOM 709 C C . ALA A 1 92 ? 8.523 8.536 6.828 1.00 55.16 92 ALA A C 1
ATOM 711 O O . ALA A 1 92 ? 8.680 8.381 8.037 1.00 55.16 92 ALA A O 1
ATOM 712 N N . LYS A 1 93 ? 7.331 8.802 6.263 1.00 58.25 93 LYS A N 1
ATOM 713 C CA . LYS A 1 93 ? 6.077 8.932 7.026 1.00 58.25 93 LYS A CA 1
ATOM 714 C C . LYS A 1 93 ? 5.932 7.736 7.971 1.00 58.25 93 LYS A C 1
ATOM 716 O O . LYS A 1 93 ? 5.442 6.688 7.576 1.00 58.25 93 LYS A O 1
ATOM 721 N N . VAL A 1 94 ? 6.380 7.910 9.209 1.00 55.66 94 VAL A N 1
ATOM 722 C CA . VAL A 1 94 ? 6.097 7.000 10.305 1.00 55.66 94 VAL A CA 1
ATOM 723 C C . VAL A 1 94 ? 4.598 7.119 10.483 1.00 55.66 94 VAL A C 1
ATOM 725 O O . VAL A 1 94 ? 4.105 8.243 10.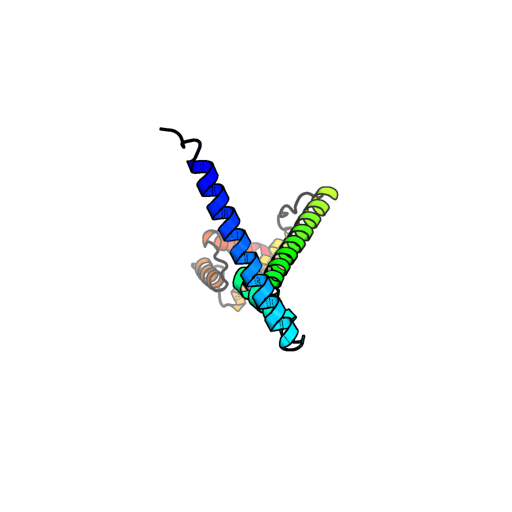650 1.00 55.66 94 VAL A O 1
ATOM 728 N N . ASP A 1 95 ? 3.879 6.003 10.369 1.00 59.53 95 ASP A N 1
ATOM 729 C CA . ASP A 1 95 ? 2.457 5.961 10.684 1.00 59.53 95 ASP A CA 1
ATOM 730 C C . ASP A 1 95 ? 2.277 6.562 12.074 1.00 59.53 95 ASP A C 1
ATOM 732 O O . ASP A 1 95 ? 2.683 6.002 13.095 1.00 59.53 95 ASP A O 1
ATOM 736 N N . ARG A 1 96 ? 1.753 7.789 12.106 1.00 63.25 96 ARG A N 1
ATOM 737 C CA . ARG A 1 96 ? 1.491 8.467 13.364 1.00 63.25 96 ARG A CA 1
ATOM 738 C C . ARG A 1 96 ? 0.294 7.764 13.993 1.00 63.25 96 ARG A C 1
ATOM 740 O O . ARG A 1 96 ? -0.695 7.553 13.288 1.00 63.25 96 ARG A O 1
ATOM 747 N N . PRO A 1 97 ? 0.347 7.437 15.297 1.00 70.56 97 PRO A N 1
ATOM 748 C CA . PRO A 1 97 ? -0.809 6.910 16.002 1.00 70.56 97 PRO A CA 1
ATOM 749 C C . PRO A 1 97 ? -2.031 7.782 15.708 1.00 70.56 97 PRO A C 1
ATOM 751 O O . PRO A 1 97 ? -1.953 9.011 15.806 1.00 70.56 97 PRO A O 1
ATOM 754 N N . LEU A 1 98 ? -3.141 7.159 15.303 1.00 76.38 98 LEU A N 1
ATOM 755 C CA . LEU A 1 98 ? -4.370 7.884 14.987 1.00 76.38 98 LEU A CA 1
ATOM 756 C C . LEU A 1 98 ? -4.755 8.780 16.164 1.00 76.38 98 LEU A C 1
ATOM 758 O O . LEU A 1 98 ? -4.869 8.320 17.302 1.00 76.38 98 LEU A O 1
ATOM 762 N N . HIS A 1 99 ? -5.014 10.058 15.886 1.00 83.12 99 HIS A N 1
ATOM 763 C CA . HIS A 1 99 ? -5.487 10.970 16.919 1.00 83.12 99 HIS A CA 1
ATOM 764 C C . HIS A 1 99 ? -6.829 10.456 17.468 1.00 83.12 99 HIS A C 1
ATOM 766 O O . HIS A 1 99 ? -7.701 10.046 16.700 1.00 83.12 99 HIS A O 1
ATOM 772 N N . THR A 1 100 ? -7.045 10.539 18.786 1.00 86.44 100 THR A N 1
ATOM 773 C CA . THR A 1 100 ? -8.264 10.078 19.487 1.00 86.44 100 THR A CA 1
ATOM 774 C C . THR A 1 100 ? -9.572 10.435 18.771 1.00 86.44 100 THR A C 1
ATOM 776 O O . THR A 1 100 ? -10.480 9.611 18.682 1.00 86.44 100 THR A O 1
ATOM 779 N N . ARG A 1 101 ? -9.674 11.643 18.195 1.00 86.81 101 ARG A N 1
ATOM 780 C CA . ARG A 1 101 ? -10.859 12.087 17.445 1.00 86.81 101 ARG A CA 1
ATOM 781 C C . ARG A 1 101 ? -11.049 11.331 16.126 1.00 86.81 101 ARG A C 1
ATOM 783 O O . ARG A 1 101 ? -12.173 10.953 15.801 1.00 86.81 101 ARG A O 1
ATOM 790 N N . GLN A 1 102 ? -9.972 11.101 15.375 1.00 90.06 102 GLN A N 1
ATOM 791 C CA . GLN A 1 102 ? -10.009 10.331 14.126 1.00 90.06 102 GLN A CA 1
ATOM 792 C C . GLN A 1 102 ? -10.388 8.878 14.414 1.00 90.06 102 GLN A C 1
ATOM 794 O O . GLN A 1 102 ? -11.327 8.359 13.818 1.00 90.06 102 GLN A O 1
ATOM 799 N N . ARG A 1 103 ? -9.748 8.272 15.418 1.00 92.50 103 ARG A N 1
ATOM 800 C CA . ARG A 1 103 ? -10.034 6.911 15.881 1.00 92.50 103 ARG A CA 1
ATOM 801 C C . ARG A 1 103 ? -11.503 6.712 16.266 1.00 92.50 103 ARG A C 1
ATOM 803 O O . ARG A 1 103 ? -12.156 5.813 15.750 1.00 92.50 103 ARG A O 1
ATOM 810 N N . ARG A 1 104 ? -12.059 7.596 17.104 1.00 93.00 104 ARG A N 1
ATOM 811 C CA . ARG A 1 104 ? -13.484 7.557 17.488 1.00 93.00 104 ARG A CA 1
ATOM 812 C C . ARG A 1 104 ? -14.417 7.715 16.289 1.00 93.00 104 ARG A C 1
ATOM 814 O O . ARG A 1 104 ? -15.464 7.080 16.235 1.00 93.00 104 ARG A O 1
ATOM 821 N N . THR A 1 105 ? -14.037 8.545 15.317 1.00 93.88 105 THR A N 1
ATOM 822 C CA . THR A 1 105 ? -14.814 8.727 14.081 1.00 93.88 105 THR A CA 1
ATOM 823 C C . THR A 1 105 ? -14.868 7.437 13.273 1.00 93.88 105 THR A C 1
ATOM 825 O O . THR A 1 105 ? -15.956 7.023 12.890 1.00 93.88 105 THR A O 1
ATOM 828 N N . LEU A 1 106 ? -13.730 6.765 13.087 1.00 95.56 106 LEU A N 1
ATOM 829 C CA . LEU A 1 106 ? -13.675 5.472 12.402 1.00 95.56 106 LEU A CA 1
ATOM 830 C C . LEU A 1 106 ? -14.511 4.410 13.124 1.00 95.56 106 LEU A C 1
ATOM 832 O O . LEU A 1 106 ? -15.325 3.755 12.485 1.00 95.56 106 LEU A O 1
ATOM 836 N N . LEU A 1 107 ? -14.398 4.302 14.451 1.00 95.62 107 LEU A N 1
ATOM 837 C CA . LEU A 1 107 ? -15.208 3.366 15.245 1.00 95.62 107 LEU A CA 1
ATOM 838 C C . LEU A 1 107 ? -16.715 3.641 15.126 1.00 95.62 107 LEU A C 1
ATOM 840 O O . LEU A 1 107 ? -17.506 2.707 15.044 1.00 95.62 107 LEU A O 1
ATOM 844 N N . THR A 1 108 ? -17.116 4.913 15.047 1.00 95.12 108 THR A N 1
ATOM 845 C CA . THR A 1 108 ? -18.522 5.293 14.822 1.00 95.12 108 THR A CA 1
ATOM 846 C C . THR A 1 108 ? -19.004 4.862 13.434 1.00 95.12 108 THR A C 1
ATOM 848 O O . THR A 1 108 ? -20.105 4.333 13.302 1.00 95.12 108 THR A O 1
ATOM 851 N N . ILE A 1 109 ? -18.179 5.056 12.398 1.00 96.00 109 ILE A N 1
ATOM 852 C CA . ILE A 1 109 ? -18.488 4.615 11.028 1.00 96.00 109 ILE A CA 1
ATOM 853 C C . ILE A 1 109 ? -18.630 3.091 10.985 1.00 96.00 109 ILE A C 1
ATOM 855 O O . ILE A 1 109 ? -19.599 2.584 10.428 1.00 96.00 109 ILE A O 1
ATOM 859 N N . ILE A 1 110 ? -17.709 2.360 11.619 1.00 95.25 110 ILE A N 1
ATOM 860 C CA . ILE A 1 110 ? -17.761 0.896 11.708 1.00 95.25 110 ILE A CA 1
ATOM 861 C C . ILE A 1 110 ? -19.056 0.446 12.394 1.00 95.25 110 ILE A C 1
ATOM 863 O O . ILE A 1 110 ? -19.732 -0.443 11.882 1.00 95.25 110 ILE A O 1
ATOM 867 N N . ALA A 1 111 ? -19.446 1.086 13.500 1.00 94.62 111 ALA A N 1
ATOM 868 C CA . ALA A 1 111 ? -20.696 0.779 14.193 1.00 94.62 111 ALA A CA 1
ATOM 869 C C . ALA A 1 111 ? -21.926 0.974 13.291 1.00 94.62 111 ALA A C 1
ATOM 871 O O . ALA A 1 111 ? -22.805 0.113 13.244 1.00 94.62 111 ALA A O 1
ATOM 872 N N . ALA A 1 112 ? -21.965 2.079 12.539 1.00 95.19 112 ALA A N 1
ATOM 873 C CA . ALA A 1 112 ? -23.044 2.369 11.598 1.00 95.19 112 ALA A CA 1
ATOM 874 C C . ALA A 1 112 ? -23.113 1.334 10.462 1.00 95.19 112 ALA A C 1
ATOM 876 O O . ALA A 1 112 ? -24.199 0.876 10.111 1.00 95.19 112 ALA A O 1
ATOM 877 N N . LEU A 1 113 ? -21.962 0.918 9.926 1.00 95.31 113 LEU A N 1
ATOM 878 C CA . LEU A 1 113 ? -21.888 -0.126 8.901 1.00 95.31 113 LEU A CA 1
ATOM 879 C C . LEU A 1 113 ? -22.317 -1.495 9.441 1.00 95.31 113 LEU A C 1
ATOM 881 O O . LEU A 1 113 ? -23.034 -2.216 8.754 1.00 95.31 113 LEU A O 1
ATOM 885 N N . CYS A 1 114 ? -21.944 -1.838 10.678 1.00 94.50 114 CYS A N 1
ATOM 886 C CA . CYS A 1 114 ? -22.395 -3.071 11.327 1.00 94.50 114 CYS A CA 1
ATOM 887 C C . CYS A 1 114 ? -23.922 -3.087 11.472 1.00 94.50 114 CYS A C 1
ATOM 889 O O . CYS A 1 114 ? -24.563 -4.066 11.092 1.00 94.50 114 CYS A O 1
ATOM 891 N N . ALA A 1 115 ? -24.514 -1.979 11.929 1.00 93.75 115 ALA A N 1
ATOM 892 C CA . ALA A 1 115 ? -25.965 -1.838 12.020 1.00 93.75 115 ALA A CA 1
ATOM 893 C C . ALA A 1 115 ? -26.641 -1.966 10.643 1.00 93.75 115 ALA A C 1
ATOM 895 O O . ALA A 1 115 ? -27.627 -2.688 10.510 1.00 93.75 115 ALA A O 1
ATOM 896 N N . HIS A 1 116 ? -26.080 -1.330 9.608 1.00 94.62 116 HIS A N 1
ATOM 897 C CA . HIS A 1 116 ? -26.587 -1.428 8.238 1.00 94.62 116 HIS A CA 1
ATOM 898 C C . HIS A 1 116 ? -26.526 -2.861 7.684 1.00 94.62 116 HIS A C 1
ATOM 900 O O . HIS A 1 116 ? -27.456 -3.307 7.018 1.00 94.62 116 HIS A O 1
ATOM 906 N N . ALA A 1 117 ? -25.465 -3.606 8.001 1.00 93.19 117 ALA A N 1
ATOM 907 C CA . ALA A 1 117 ? -25.276 -4.992 7.580 1.00 93.19 117 ALA A CA 1
ATOM 908 C C . ALA A 1 117 ? -26.043 -6.022 8.439 1.00 93.19 117 ALA A C 1
ATOM 910 O O . ALA A 1 117 ? -25.907 -7.228 8.219 1.00 93.19 117 ALA A O 1
ATOM 911 N N . GLY A 1 118 ? -26.813 -5.589 9.447 1.00 92.88 118 GLY A N 1
ATOM 912 C CA . GLY A 1 118 ? -27.487 -6.500 10.381 1.00 92.88 118 GLY A CA 1
ATOM 913 C C . GLY A 1 118 ? -26.506 -7.336 11.218 1.00 92.88 118 GLY A C 1
ATOM 914 O O . GLY A 1 118 ? -26.767 -8.502 11.538 1.00 92.88 118 GLY A O 1
ATOM 915 N N . ILE A 1 119 ? -25.338 -6.771 11.524 1.00 93.94 119 ILE A N 1
ATOM 916 C CA . ILE A 1 119 ? -24.323 -7.365 12.392 1.00 93.94 119 ILE A CA 1
ATOM 917 C C . ILE A 1 119 ? -24.387 -6.646 13.738 1.00 93.94 119 ILE A C 1
ATOM 919 O O . ILE A 1 119 ? -24.025 -5.476 13.851 1.00 93.94 119 ILE A O 1
ATOM 923 N N . ASP A 1 120 ? -24.816 -7.360 14.776 1.00 93.69 120 ASP A N 1
ATOM 924 C CA . ASP A 1 120 ? -24.639 -6.886 16.145 1.00 93.69 120 ASP A CA 1
ATOM 925 C C . ASP A 1 120 ? -23.179 -7.091 16.559 1.00 93.69 120 ASP A C 1
ATOM 927 O O . ASP A 1 120 ? -22.74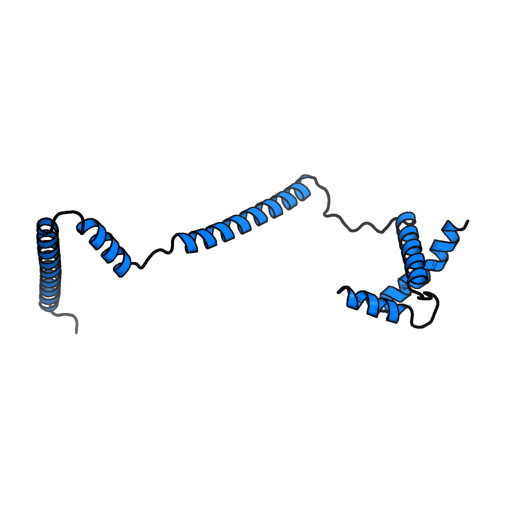3 -8.213 16.813 1.00 93.69 120 ASP A O 1
ATOM 931 N N . TYR A 1 121 ? -22.422 -5.996 16.627 1.00 92.19 121 TYR A N 1
ATOM 932 C CA . TYR A 1 121 ? -21.011 -6.005 17.010 1.00 92.19 121 TYR A CA 1
ATOM 933 C C . TYR A 1 121 ? -20.769 -6.415 18.474 1.00 92.19 121 TYR A C 1
ATOM 935 O O . TYR A 1 121 ? -19.624 -6.661 18.844 1.00 92.19 121 TYR A O 1
ATOM 943 N N . LYS A 1 122 ? -21.815 -6.498 19.311 1.00 92.31 122 LYS A N 1
ATOM 944 C CA . LYS A 1 122 ? -21.737 -7.006 20.693 1.00 92.31 122 LYS A CA 1
ATOM 945 C C . LYS A 1 122 ? -22.014 -8.508 20.790 1.00 92.31 122 LYS A C 1
ATOM 947 O O . LYS A 1 122 ? -21.756 -9.108 21.834 1.00 92.31 122 LYS A O 1
ATOM 952 N N . ALA A 1 123 ? -22.549 -9.122 19.735 1.00 92.25 123 ALA A N 1
ATOM 953 C CA . ALA A 1 123 ? -22.917 -10.529 19.742 1.00 92.25 123 ALA A CA 1
ATOM 954 C C . ALA A 1 123 ? -21.698 -11.449 19.569 1.00 92.25 123 ALA A C 1
ATOM 956 O O . ALA A 1 123 ? -20.736 -11.149 18.855 1.00 92.25 123 ALA A O 1
ATOM 957 N N . ARG A 1 124 ? -21.769 -12.640 20.175 1.00 89.69 124 ARG A N 1
ATOM 958 C CA . ARG A 1 124 ? -20.780 -13.701 19.945 1.00 89.69 124 ARG A CA 1
ATOM 959 C C . ARG A 1 124 ? -20.803 -14.103 18.463 1.00 89.69 124 ARG A C 1
ATOM 961 O O . ARG A 1 124 ? -21.865 -14.376 17.913 1.00 89.69 124 ARG A O 1
ATOM 968 N N . GLY A 1 125 ? -19.629 -14.150 17.832 1.00 91.69 125 GLY A N 1
ATOM 969 C CA . GLY A 1 125 ? -19.476 -14.483 16.408 1.00 91.69 125 GLY A CA 1
ATOM 970 C C . GLY A 1 125 ? -19.500 -13.281 15.454 1.00 91.69 125 GLY A C 1
ATOM 971 O O . GLY A 1 125 ? -19.345 -13.469 14.249 1.00 91.69 125 GLY A O 1
ATOM 972 N N . ALA A 1 126 ? -19.639 -12.048 15.958 1.00 93.69 126 ALA A N 1
ATOM 973 C CA . ALA A 1 126 ? -19.546 -10.843 15.131 1.00 93.69 126 ALA A CA 1
ATOM 974 C C . ALA A 1 126 ? -18.187 -10.724 14.419 1.00 93.69 126 ALA A C 1
ATOM 976 O O . ALA A 1 126 ? -18.149 -10.460 13.218 1.00 93.69 126 ALA A O 1
ATOM 977 N N . ALA A 1 127 ? -17.088 -10.997 15.135 1.00 95.25 127 ALA A N 1
ATOM 978 C CA . ALA A 1 127 ? -15.736 -10.975 14.575 1.00 95.25 127 ALA A CA 1
ATOM 979 C C . ALA A 1 127 ? -15.588 -11.935 13.385 1.00 95.25 127 ALA A C 1
ATOM 981 O O . ALA A 1 127 ? -15.154 -11.516 12.317 1.00 95.25 127 ALA A O 1
ATOM 982 N N . GLN A 1 128 ? -16.079 -13.170 13.522 1.00 94.94 128 GLN A N 1
ATOM 983 C CA . GLN A 1 128 ? -16.054 -14.168 12.452 1.00 94.94 128 GLN A CA 1
ATOM 984 C C . GLN A 1 128 ? -16.854 -13.725 11.217 1.00 94.94 128 GLN A C 1
ATOM 986 O O . GLN A 1 128 ? -16.395 -13.894 10.090 1.00 94.94 128 GLN A O 1
ATOM 991 N N . ARG A 1 129 ? -18.042 -13.130 11.405 1.00 93.88 129 ARG A N 1
ATOM 992 C CA . ARG A 1 129 ? -18.853 -12.611 10.286 1.00 93.88 129 ARG A CA 1
ATOM 993 C C . ARG A 1 129 ? -18.130 -11.488 9.539 1.00 93.88 129 ARG A C 1
ATOM 995 O O . ARG A 1 129 ? -18.173 -11.448 8.312 1.00 93.88 129 ARG A O 1
ATOM 1002 N N . ILE A 1 130 ? -17.461 -10.597 10.270 1.00 94.88 130 ILE A N 1
ATOM 1003 C CA . ILE A 1 130 ? -16.670 -9.507 9.686 1.00 94.88 130 ILE A CA 1
ATOM 1004 C C . ILE A 1 130 ? -15.426 -10.056 8.986 1.00 94.88 130 ILE A C 1
ATOM 1006 O O . ILE A 1 130 ? -15.124 -9.601 7.887 1.00 94.88 130 ILE A O 1
ATOM 1010 N N . ARG A 1 131 ? -14.749 -11.061 9.555 1.00 95.88 131 ARG A N 1
ATOM 1011 C CA . ARG A 1 131 ? -13.623 -11.739 8.902 1.00 95.88 131 ARG A CA 1
ATOM 1012 C C . ARG A 1 131 ? -14.036 -12.296 7.548 1.00 95.88 131 ARG A C 1
ATOM 1014 O O . ARG A 1 131 ? -13.392 -11.988 6.553 1.00 95.88 131 ARG A O 1
ATOM 1021 N N . SER A 1 132 ? -15.138 -13.045 7.491 1.00 94.19 132 SER A N 1
ATOM 1022 C CA . SER A 1 132 ? -15.651 -13.575 6.223 1.00 94.19 132 SER A CA 1
ATOM 1023 C C . SER A 1 132 ? -15.977 -12.462 5.224 1.00 94.19 132 SER A C 1
ATOM 1025 O O . SER A 1 132 ? -15.695 -12.602 4.039 1.00 94.19 132 SER A O 1
ATOM 1027 N N . ALA A 1 133 ? -16.515 -11.325 5.678 1.00 92.38 133 ALA A N 1
ATOM 1028 C CA . ALA A 1 133 ? -16.729 -10.169 4.807 1.00 92.38 133 ALA A CA 1
ATOM 1029 C C . ALA A 1 133 ? -15.408 -9.554 4.303 1.00 92.38 133 ALA A C 1
ATOM 1031 O O . ALA A 1 133 ? -15.326 -9.152 3.146 1.00 92.38 133 ALA A O 1
ATOM 1032 N N . ALA A 1 134 ? -14.369 -9.504 5.138 1.00 93.88 134 ALA A N 1
ATOM 1033 C CA . ALA A 1 134 ? -13.054 -8.979 4.778 1.00 93.88 134 ALA A CA 1
ATOM 1034 C C . ALA A 1 134 ? -12.308 -9.903 3.791 1.00 93.88 134 ALA A C 1
ATOM 1036 O O . ALA A 1 134 ? -11.702 -9.430 2.827 1.00 93.88 134 ALA A O 1
ATOM 1037 N N . GLU A 1 135 ? -12.440 -11.222 3.960 1.00 95.31 135 GLU A N 1
ATOM 1038 C CA . GLU A 1 135 ? -11.951 -12.239 3.019 1.00 95.31 135 GLU A CA 1
ATOM 1039 C C . GLU A 1 135 ? -12.567 -12.070 1.623 1.00 95.31 135 GLU A C 1
ATOM 1041 O O . GLU A 1 135 ? -11.845 -12.118 0.627 1.00 95.31 135 GLU A O 1
ATOM 1046 N N . LEU A 1 136 ? -13.873 -11.787 1.532 1.00 93.81 136 LEU A N 1
ATOM 1047 C CA . LEU A 1 136 ? -14.550 -11.531 0.252 1.00 93.81 136 LEU A CA 1
ATOM 1048 C C . LEU A 1 136 ? -14.004 -10.298 -0.488 1.00 93.81 136 LEU A C 1
ATOM 1050 O O . LEU A 1 136 ? -14.088 -10.233 -1.712 1.00 93.81 136 LEU A O 1
ATOM 1054 N N . VAL A 1 137 ? -13.436 -9.332 0.238 1.00 92.62 137 VAL A N 1
ATOM 1055 C CA . VAL A 1 137 ? -12.820 -8.115 -0.320 1.00 92.62 137 VAL A CA 1
ATOM 1056 C C . VAL A 1 137 ? -11.318 -8.319 -0.603 1.00 92.62 137 VAL A C 1
ATOM 1058 O O . VAL A 1 137 ? -10.642 -7.414 -1.084 1.00 92.62 137 VAL A O 1
ATOM 1061 N N . GLY A 1 138 ? -10.777 -9.516 -0.347 1.00 93.69 138 GLY A N 1
ATOM 1062 C CA . GLY A 1 138 ? -9.358 -9.827 -0.539 1.00 93.69 138 GLY A CA 1
ATOM 1063 C C . GLY A 1 138 ? -8.443 -9.235 0.537 1.00 93.69 138 GLY A C 1
ATOM 1064 O O . GLY A 1 138 ? -7.244 -9.093 0.308 1.00 93.69 138 GLY A O 1
ATOM 1065 N N . ALA A 1 139 ? -8.994 -8.884 1.703 1.00 93.81 139 ALA A N 1
ATOM 1066 C CA . ALA A 1 139 ? -8.268 -8.294 2.824 1.00 93.81 139 ALA A CA 1
ATOM 1067 C C . ALA A 1 139 ? -8.487 -9.131 4.099 1.00 93.81 139 ALA A C 1
ATOM 1069 O O . ALA A 1 139 ? -9.293 -8.747 4.944 1.00 93.81 139 ALA A O 1
ATOM 1070 N N . PRO A 1 140 ? -7.822 -10.291 4.253 1.00 91.00 140 PRO A N 1
ATOM 1071 C CA . PRO A 1 140 ? -8.000 -11.141 5.428 1.00 91.00 140 PRO A CA 1
ATOM 1072 C C . PRO A 1 140 ? -7.500 -10.445 6.705 1.00 91.00 140 PRO A C 1
ATOM 1074 O O . PRO A 1 140 ? -6.437 -9.823 6.712 1.00 91.00 140 PRO A O 1
ATOM 1077 N N . ILE A 1 141 ? -8.272 -10.557 7.790 1.00 94.94 141 ILE A N 1
ATOM 1078 C CA . ILE A 1 141 ? -7.965 -9.981 9.109 1.00 94.94 141 ILE A CA 1
ATOM 1079 C C . ILE A 1 141 ? -8.285 -11.029 10.179 1.00 94.94 141 ILE A C 1
ATOM 1081 O O . ILE A 1 141 ? -9.333 -11.665 10.115 1.00 94.94 141 ILE A O 1
ATOM 1085 N N . ASP A 1 142 ? -7.420 -11.189 11.181 1.00 94.75 142 ASP A N 1
ATOM 1086 C CA . ASP A 1 142 ? -7.647 -12.135 12.279 1.00 94.75 142 ASP A CA 1
ATOM 1087 C C . ASP A 1 142 ? -8.837 -11.751 13.173 1.00 94.75 142 ASP A C 1
ATOM 1089 O O . ASP A 1 142 ? -9.041 -10.574 13.496 1.00 94.75 142 ASP A O 1
ATOM 1093 N N . ASP A 1 143 ? -9.563 -12.761 13.666 1.00 92.25 143 ASP A N 1
ATOM 1094 C CA . ASP A 1 143 ? -10.697 -12.583 14.587 1.00 92.25 143 ASP A CA 1
ATOM 1095 C C . ASP A 1 143 ? -10.305 -11.800 15.841 1.00 92.25 143 ASP A C 1
ATOM 1097 O O . ASP A 1 143 ? -11.033 -10.898 16.249 1.00 92.25 143 ASP A O 1
ATOM 1101 N N . ASP A 1 144 ? -9.139 -12.096 16.419 1.00 94.00 144 ASP A N 1
ATOM 1102 C CA . ASP A 1 144 ? -8.632 -11.413 17.613 1.00 94.00 144 ASP A CA 1
ATOM 1103 C C . ASP A 1 144 ? -8.393 -9.920 17.365 1.00 94.00 144 ASP A C 1
ATOM 1105 O O . ASP A 1 144 ? -8.569 -9.089 18.260 1.00 94.00 144 ASP A O 1
ATOM 1109 N N . THR A 1 145 ? -7.982 -9.562 16.147 1.00 95.81 145 THR A N 1
ATOM 1110 C CA . THR A 1 145 ? -7.771 -8.167 15.750 1.00 95.81 145 THR A CA 1
ATOM 1111 C C . THR A 1 145 ? -9.108 -7.452 15.615 1.00 95.81 145 THR A C 1
ATOM 1113 O O . THR A 1 145 ? -9.265 -6.342 16.126 1.00 95.81 145 THR A O 1
ATOM 1116 N N . ILE A 1 146 ? -10.094 -8.100 14.993 1.00 96.00 146 ILE A N 1
ATOM 1117 C CA . ILE A 1 146 ? -11.447 -7.556 14.852 1.00 96.00 146 ILE A CA 1
ATOM 1118 C C . ILE A 1 146 ? -12.102 -7.396 16.230 1.00 96.00 146 ILE A C 1
ATOM 1120 O O . ILE A 1 146 ? -12.615 -6.324 16.539 1.00 96.00 146 ILE A O 1
ATOM 1124 N N . ASP A 1 147 ? -12.038 -8.415 17.086 1.00 94.81 147 ASP A N 1
ATOM 1125 C CA . ASP A 1 147 ? -12.653 -8.417 18.417 1.00 94.81 147 ASP A CA 1
ATOM 1126 C C . ASP A 1 147 ? -12.123 -7.278 19.305 1.00 94.81 147 ASP A C 1
ATOM 1128 O O . ASP A 1 147 ? -12.898 -6.588 19.974 1.00 94.81 147 ASP A O 1
ATOM 1132 N N . LYS A 1 148 ? -10.813 -7.000 19.247 1.00 94.88 148 LYS A N 1
ATOM 1133 C CA . LYS A 1 148 ? -10.210 -5.841 19.926 1.00 94.88 148 LYS A CA 1
ATOM 1134 C C . LYS A 1 148 ? -10.819 -4.519 19.461 1.00 94.88 148 LYS A C 1
ATOM 1136 O O . LYS A 1 148 ? -11.134 -3.680 20.298 1.00 94.88 148 LYS A O 1
ATOM 1141 N N . VAL A 1 149 ? -11.024 -4.343 18.155 1.00 95.12 149 VAL A N 1
ATOM 1142 C CA . VAL A 1 149 ? -11.626 -3.121 17.593 1.00 95.12 149 VAL A CA 1
ATOM 1143 C C . VAL A 1 149 ? -13.101 -3.001 17.987 1.00 95.12 149 VAL A C 1
ATOM 1145 O O . VAL A 1 149 ? -13.540 -1.926 18.397 1.00 95.12 149 VAL A O 1
ATOM 1148 N N . LEU A 1 150 ? -13.873 -4.093 17.914 1.00 95.44 150 LEU A N 1
ATOM 1149 C CA . LEU A 1 150 ? -15.302 -4.076 18.251 1.00 95.44 150 LEU A CA 1
ATOM 1150 C C . LEU A 1 150 ? -15.554 -3.692 19.716 1.00 95.44 150 LEU A C 1
ATOM 1152 O O . LEU A 1 150 ? -16.504 -2.962 20.005 1.00 95.44 150 LEU A O 1
ATOM 1156 N N . LYS A 1 151 ? -14.680 -4.119 20.636 1.00 94.81 151 LYS A N 1
ATOM 1157 C CA . LYS A 1 151 ? -14.769 -3.797 22.072 1.00 94.81 151 LYS A CA 1
ATOM 1158 C C . LYS A 1 151 ? -14.649 -2.308 22.389 1.00 94.81 151 LYS A C 1
ATOM 1160 O O . LYS A 1 151 ? -15.100 -1.875 23.444 1.00 94.81 151 LYS A O 1
ATOM 1165 N N . GLU A 1 152 ? -14.077 -1.520 21.491 1.00 94.06 152 GLU A N 1
ATOM 1166 C CA . GLU A 1 152 ? -13.855 -0.085 21.692 1.00 94.06 152 GLU A CA 1
ATOM 1167 C C . GLU A 1 152 ? -14.980 0.782 21.118 1.00 94.06 152 GLU A C 1
ATOM 1169 O O . GLU A 1 152 ? -15.052 1.983 21.387 1.00 94.06 152 GLU A O 1
ATOM 1174 N N . ILE A 1 153 ? -15.874 0.183 20.327 1.00 94.38 153 ILE A N 1
ATOM 1175 C CA . ILE A 1 153 ? -17.016 0.876 19.732 1.00 94.38 153 ILE A CA 1
ATOM 1176 C C . ILE A 1 153 ? -17.929 1.517 20.794 1.00 94.38 153 ILE A C 1
ATOM 1178 O O . ILE A 1 153 ? -18.299 2.676 20.594 1.00 94.38 153 ILE A O 1
ATOM 1182 N N . PRO A 1 154 ? -18.297 0.847 21.911 1.00 93.06 154 PRO A N 1
ATOM 1183 C CA . PRO A 1 154 ? -19.168 1.448 22.922 1.00 93.06 154 PRO A CA 1
ATOM 1184 C C . PRO A 1 154 ? -18.648 2.792 23.460 1.00 93.06 154 PRO A C 1
ATOM 1186 O O . PRO A 1 154 ? -19.388 3.773 23.427 1.00 93.06 154 PRO A O 1
ATOM 1189 N N . ASP A 1 155 ? -17.366 2.875 23.839 1.00 90.38 155 ASP A N 1
ATOM 1190 C CA . ASP A 1 155 ? -16.740 4.118 24.333 1.00 90.38 155 ASP A CA 1
ATOM 1191 C C . ASP A 1 155 ? -16.769 5.241 23.278 1.00 90.38 155 ASP A C 1
ATOM 1193 O O . ASP A 1 155 ? -17.048 6.413 23.566 1.00 90.38 155 ASP A O 1
ATOM 1197 N N . ALA A 1 156 ? -16.522 4.885 22.013 1.00 90.88 156 ALA A N 1
ATOM 1198 C CA . ALA A 1 156 ? -16.546 5.843 20.916 1.00 90.88 156 ALA A CA 1
ATOM 1199 C C . ALA A 1 156 ? -17.946 6.435 20.674 1.00 90.88 156 ALA A C 1
ATOM 1201 O O . ALA A 1 156 ? -18.048 7.631 20.379 1.00 90.88 156 ALA A O 1
ATOM 1202 N N . LEU A 1 157 ? -19.005 5.628 20.813 1.00 90.88 157 LEU A N 1
ATOM 1203 C CA . LEU A 1 157 ? -20.393 6.072 20.653 1.00 90.88 157 LEU A CA 1
ATOM 1204 C C . LEU A 1 157 ? -20.857 6.934 21.829 1.00 90.88 157 LEU A C 1
ATOM 1206 O O . LEU A 1 157 ? -21.414 8.009 21.606 1.00 90.88 157 LEU A O 1
ATOM 1210 N N . GLU A 1 158 ? -20.562 6.527 23.066 1.00 88.69 158 GLU A N 1
ATOM 1211 C CA . GLU A 1 158 ? -20.914 7.294 24.270 1.00 88.69 158 GLU A CA 1
ATOM 1212 C C . GLU A 1 158 ? -20.323 8.708 24.249 1.00 88.69 158 GLU A C 1
ATOM 1214 O O . GLU A 1 158 ? -20.972 9.671 24.653 1.00 88.69 158 GLU A O 1
ATOM 1219 N N . THR A 1 159 ? -19.111 8.856 23.711 1.00 84.06 159 THR A N 1
ATOM 1220 C CA . THR A 1 159 ? -18.458 10.164 23.584 1.00 84.06 159 THR A CA 1
ATOM 1221 C C . THR A 1 159 ? -19.149 11.088 22.568 1.00 84.06 159 THR A C 1
ATOM 1223 O O . THR A 1 159 ? -19.013 12.304 22.671 1.00 84.06 159 THR A O 1
ATOM 1226 N N . ARG A 1 160 ? -19.851 10.546 21.562 1.00 77.38 160 ARG A N 1
ATOM 1227 C CA . ARG A 1 160 ? -20.530 11.334 20.512 1.00 77.38 160 ARG A CA 1
ATOM 1228 C C . ARG A 1 160 ? -22.014 11.579 20.769 1.00 77.38 160 ARG A C 1
ATOM 1230 O O . ARG A 1 160 ? -22.578 12.456 20.126 1.00 77.38 160 ARG A O 1
ATOM 1237 N N . MET A 1 161 ? -22.634 10.771 21.625 1.00 73.25 161 MET A N 1
ATOM 1238 C CA . MET A 1 161 ? -24.050 10.895 21.989 1.00 73.25 161 MET A CA 1
ATOM 1239 C C . MET A 1 161 ? -24.289 11.838 23.180 1.00 73.25 161 MET A C 1
ATOM 1241 O O . MET A 1 161 ? -25.443 12.119 23.493 1.00 73.25 161 MET A O 1
ATOM 1245 N N . LYS A 1 162 ? -23.220 12.307 23.835 1.00 55.09 162 LYS A N 1
ATOM 1246 C CA . LYS A 1 162 ? -23.245 13.452 24.756 1.00 55.09 162 LYS A CA 1
ATOM 1247 C C . LYS A 1 162 ? -23.187 14.761 23.981 1.00 55.09 162 LYS A C 1
ATOM 1249 O O . LYS A 1 162 ? -23.880 15.702 24.416 1.00 55.09 162 LYS A O 1
#

Foldseek 3Di:
DDDDPVNVVVVVVVVVVVVVVVVVVVVVVVVVVVVVDDPCPVVVVVVVCCVVPNPPPVVVVVVVVVVVVVVVVVVVVVVVVVVVCVVVVPPDPDPDPDDPVRLLVVLQVVVVVCVVVVQDLPDPCSLVVVQVVCVVVVHHDDSVVSNVSSVCSVVSVVVVVD

Secondary structure (DSSP, 8-state):
-PPPTTHHHHHHHHHHHHHHHHHHHHHHHHHHHHHT-SSHHHHHHHHHHHHHH----HHHHHHHHHHHHHHHHHHHHHHHHHHHHHHTT------PPPPHHHHHHHHHHHHHHHHHTT--TTSTTHHHHHHHHHHHTT----HHHHHHHHTTHHHHHHHHH-

Radius of gyration: 39.69 Å; chains: 1; bounding box: 85×52×92 Å